Protein AF-A0A1S3S3P4-F1 (afdb_monomer_lite)

Structure (mmCIF, N/CA/C/O backbone):
data_AF-A0A1S3S3P4-F1
#
_entry.id   AF-A0A1S3S3P4-F1
#
loop_
_atom_site.group_PDB
_atom_site.id
_atom_site.type_symbol
_atom_site.label_atom_id
_atom_site.label_alt_id
_atom_site.label_comp_id
_atom_site.label_asym_id
_atom_site.label_entity_id
_atom_site.label_seq_id
_atom_site.pdbx_PDB_ins_code
_atom_site.Cartn_x
_atom_site.Cartn_y
_atom_site.Cartn_z
_atom_site.occupancy
_atom_site.B_iso_or_equiv
_atom_site.auth_seq_id
_atom_site.auth_comp_id
_atom_site.auth_asym_id
_atom_site.auth_atom_id
_atom_site.pdbx_PDB_model_num
ATOM 1 N N . MET A 1 1 ? -13.231 -76.966 -58.126 1.00 36.00 1 MET A N 1
ATOM 2 C CA . MET A 1 1 ? -12.227 -77.570 -57.220 1.00 36.00 1 MET A CA 1
ATOM 3 C C . MET A 1 1 ? -12.244 -76.699 -55.968 1.00 36.00 1 MET A C 1
ATOM 5 O O . MET A 1 1 ? -11.797 -75.571 -56.062 1.00 36.00 1 MET A O 1
ATOM 9 N N . ASN A 1 2 ? -13.231 -76.905 -55.094 1.00 35.88 2 ASN A N 1
ATOM 10 C CA . ASN A 1 2 ? -13.222 -77.707 -53.855 1.00 35.88 2 ASN A CA 1
ATOM 11 C C . ASN A 1 2 ? -12.315 -77.158 -52.735 1.00 35.88 2 ASN A C 1
ATOM 13 O O . ASN A 1 2 ? -11.136 -76.916 -52.954 1.00 35.88 2 ASN A O 1
ATOM 17 N N . LEU A 1 3 ? -12.985 -76.969 -51.589 1.00 49.81 3 LEU A N 1
ATOM 18 C CA . LEU A 1 3 ? -12.610 -76.538 -50.237 1.00 49.81 3 LEU A CA 1
ATOM 19 C C . LEU A 1 3 ? -11.233 -76.991 -49.726 1.00 49.81 3 LEU A C 1
ATOM 21 O O . LEU A 1 3 ? -10.838 -78.115 -50.000 1.00 49.81 3 LEU A O 1
ATOM 25 N N . ASP A 1 4 ? -10.644 -76.195 -48.821 1.00 56.50 4 ASP A N 1
ATOM 26 C CA . ASP A 1 4 ? -10.479 -76.667 -47.434 1.00 56.50 4 ASP A CA 1
ATOM 27 C C . ASP A 1 4 ? -10.381 -75.520 -46.395 1.00 56.50 4 ASP A C 1
ATOM 29 O O . ASP A 1 4 ? -9.553 -74.617 -46.541 1.00 56.50 4 ASP A O 1
ATOM 33 N N . PRO A 1 5 ? -11.226 -75.536 -45.344 1.00 59.94 5 PRO A N 1
ATOM 34 C CA . PRO A 1 5 ? -11.147 -74.684 -44.165 1.00 59.94 5 PRO A CA 1
ATOM 35 C C . PRO A 1 5 ? -10.555 -75.483 -42.992 1.00 59.94 5 PRO A C 1
ATOM 37 O O . PRO A 1 5 ? -11.135 -76.462 -42.530 1.00 59.94 5 PRO A O 1
ATOM 40 N N . GLY A 1 6 ? -9.405 -75.071 -42.467 1.00 48.66 6 GLY A N 1
ATOM 41 C CA . GLY A 1 6 ? -8.780 -75.824 -41.384 1.00 48.66 6 GLY A CA 1
ATOM 42 C C . GLY A 1 6 ? -7.640 -75.075 -40.730 1.00 48.66 6 GLY A C 1
ATOM 43 O O . GLY A 1 6 ? -6.518 -75.122 -41.209 1.00 48.66 6 GLY A O 1
ATOM 44 N N . TRP A 1 7 ? -7.939 -74.379 -39.639 1.00 53.66 7 TRP A N 1
ATOM 45 C CA . TRP A 1 7 ? -7.392 -74.694 -38.316 1.00 53.66 7 TRP A CA 1
ATOM 46 C C . TRP A 1 7 ? -7.743 -73.570 -37.341 1.00 53.66 7 TRP A C 1
ATOM 48 O O . TRP A 1 7 ? -7.446 -72.405 -37.558 1.00 53.66 7 TRP A O 1
ATOM 58 N N . LEU A 1 8 ? -8.620 -73.914 -36.400 1.00 51.84 8 LEU A N 1
ATOM 59 C CA . LEU A 1 8 ? -8.308 -74.073 -34.977 1.00 51.84 8 LEU A CA 1
ATOM 60 C C . LEU A 1 8 ? -8.264 -72.710 -34.273 1.00 51.84 8 LEU A C 1
ATOM 62 O O . LEU A 1 8 ? -7.336 -71.936 -34.434 1.00 51.84 8 LEU A O 1
ATOM 66 N N . LEU A 1 9 ? -9.382 -72.318 -33.667 1.00 44.81 9 LEU A N 1
ATOM 67 C CA . LEU A 1 9 ? -9.736 -72.615 -32.271 1.00 44.81 9 LEU A CA 1
ATOM 68 C C . LEU A 1 9 ? -8.961 -71.740 -31.280 1.00 44.81 9 LEU A C 1
ATOM 70 O O . LEU A 1 9 ? -7.738 -71.721 -31.282 1.00 44.81 9 LEU A O 1
ATOM 74 N N . LEU A 1 10 ? -9.754 -71.191 -30.356 1.00 48.19 10 LEU A N 1
ATOM 75 C CA . LEU A 1 10 ? -9.422 -70.668 -29.029 1.00 48.19 10 LEU A CA 1
ATOM 76 C C . LEU A 1 10 ? -9.201 -69.147 -28.972 1.00 48.19 10 LEU A C 1
ATOM 78 O O . LEU A 1 10 ? -8.319 -68.599 -29.614 1.00 48.19 10 LEU A O 1
ATOM 82 N N . LEU A 1 11 ? -10.165 -68.436 -28.364 1.00 43.53 11 LEU A N 1
ATOM 83 C CA . LEU A 1 11 ? -10.161 -68.052 -26.932 1.00 43.53 11 LEU A CA 1
ATOM 84 C C . LEU A 1 11 ? -9.144 -66.900 -26.762 1.00 43.53 11 LEU A C 1
ATOM 86 O O . LEU A 1 11 ? -7.969 -67.085 -27.019 1.00 43.53 11 LEU A O 1
ATOM 90 N N . SER A 1 12 ? -9.461 -65.670 -26.382 1.00 47.25 12 SER A N 1
ATOM 91 C CA . SER A 1 12 ? -10.453 -65.189 -25.435 1.00 47.25 12 SER A CA 1
ATOM 92 C C . SER A 1 12 ? -10.478 -63.661 -25.501 1.00 47.25 12 SER A C 1
ATOM 94 O O . SER A 1 12 ? -9.427 -63.037 -25.572 1.00 47.25 12 SER A O 1
ATOM 96 N N . ILE A 1 13 ? -11.682 -63.094 -25.428 1.00 55.81 13 ILE A N 1
ATOM 97 C CA . ILE A 1 13 ? -12.094 -61.982 -24.552 1.00 55.81 13 ILE A CA 1
ATOM 98 C C . ILE A 1 13 ? -11.022 -60.917 -24.244 1.00 55.81 13 ILE A C 1
ATOM 100 O O . ILE A 1 13 ? -10.122 -61.178 -23.446 1.00 55.81 13 ILE A O 1
ATOM 104 N N . SER A 1 14 ? -11.239 -59.672 -24.698 1.00 51.81 14 SER A N 1
ATOM 105 C CA . SER A 1 14 ? -11.440 -58.527 -23.782 1.00 51.81 14 SER A CA 1
ATOM 106 C C . SER A 1 14 ? -11.654 -57.172 -24.474 1.00 51.81 14 SER A C 1
ATOM 108 O O . SER A 1 14 ? -10.813 -56.707 -25.232 1.00 51.81 14 SER A O 1
ATOM 110 N N . LEU A 1 15 ? -12.755 -56.544 -24.045 1.00 57.06 15 LEU A N 1
ATOM 111 C CA . LEU A 1 15 ? -13.092 -55.118 -23.976 1.00 57.06 15 LEU A CA 1
ATOM 112 C C . LEU A 1 15 ? -13.378 -54.348 -25.276 1.00 57.06 15 LEU A C 1
ATOM 114 O O . LEU A 1 15 ? -12.497 -53.882 -25.991 1.00 57.06 15 LEU A O 1
ATOM 118 N N . GLU A 1 16 ? -14.673 -54.095 -25.464 1.00 45.38 16 GLU A N 1
ATOM 119 C CA . GLU A 1 16 ? -15.193 -52.968 -26.227 1.00 45.38 16 GLU A CA 1
ATOM 120 C C . GLU A 1 16 ? -14.757 -51.648 -25.568 1.00 45.38 16 GLU A C 1
ATOM 122 O O . GLU A 1 16 ? -15.126 -51.350 -24.432 1.00 45.38 16 GLU A O 1
ATOM 127 N N . VAL A 1 17 ? -14.009 -50.826 -26.304 1.00 57.06 17 VAL A N 1
ATOM 128 C CA . VAL A 1 17 ? -14.039 -49.371 -26.140 1.00 57.06 17 VAL A CA 1
ATOM 129 C C . VAL A 1 17 ? -14.435 -48.804 -27.494 1.00 57.06 17 VAL A C 1
ATOM 131 O O . VAL A 1 17 ? -13.669 -48.842 -28.454 1.00 57.06 17 VAL A O 1
ATOM 134 N N . TRP A 1 18 ? -15.675 -48.333 -27.571 1.00 44.09 18 TRP A N 1
ATOM 135 C CA . TRP A 1 18 ? -16.229 -47.645 -28.727 1.00 44.09 18 TRP A CA 1
ATOM 136 C C . TRP A 1 18 ? -15.521 -46.297 -28.897 1.00 44.09 18 TRP A C 1
ATOM 138 O O . TRP A 1 18 ? -15.799 -45.345 -28.167 1.00 44.09 18 TRP A O 1
ATOM 148 N N . SER A 1 19 ? -14.590 -46.204 -29.845 1.00 54.72 19 SER A N 1
ATOM 149 C CA . SER A 1 19 ? -14.070 -44.928 -30.332 1.00 54.72 19 SER A CA 1
ATOM 150 C C . SER A 1 19 ? -14.789 -44.556 -31.628 1.00 54.72 19 SER A C 1
ATOM 152 O O . SER A 1 19 ? -14.809 -45.308 -32.601 1.00 54.72 19 SER A O 1
ATOM 154 N N . VAL A 1 20 ? -15.429 -43.385 -31.623 1.00 56.62 20 VAL A N 1
ATOM 155 C CA . VAL A 1 20 ? -16.071 -42.807 -32.809 1.00 56.62 20 VAL A CA 1
ATOM 156 C C . VAL A 1 20 ? -14.984 -42.466 -33.840 1.00 56.62 20 VAL A C 1
ATOM 158 O O . VAL A 1 20 ? -14.005 -41.807 -33.477 1.00 56.62 20 VAL A O 1
ATOM 161 N N . PRO A 1 21 ? -15.122 -42.892 -35.109 1.00 50.66 21 PRO A N 1
ATOM 162 C CA . PRO A 1 21 ? -14.134 -42.614 -36.139 1.00 50.66 21 PRO A CA 1
ATOM 163 C C . PRO A 1 21 ? -14.260 -41.170 -36.637 1.00 50.66 21 PRO A C 1
ATOM 165 O O . PRO A 1 21 ? -15.341 -40.717 -37.011 1.00 50.66 21 PRO A O 1
ATOM 168 N N . LEU A 1 22 ? -13.130 -40.458 -36.660 1.00 45.41 22 LEU A N 1
ATOM 169 C CA . LEU A 1 22 ? -12.978 -39.224 -37.425 1.00 45.41 22 LEU A CA 1
ATOM 170 C C . LEU A 1 22 ? -13.056 -39.548 -38.921 1.00 45.41 22 LEU A C 1
ATOM 172 O O . LEU A 1 22 ? -12.232 -40.308 -39.436 1.00 45.41 22 LEU A O 1
ATOM 176 N N . ASP A 1 23 ? -14.018 -38.938 -39.607 1.00 37.66 23 ASP A N 1
ATOM 177 C CA . ASP A 1 23 ? -14.161 -39.024 -41.057 1.00 37.66 23 ASP A CA 1
ATOM 178 C C . ASP A 1 23 ? -13.224 -38.029 -41.771 1.00 37.66 23 ASP A C 1
ATOM 180 O O . ASP A 1 23 ? -13.012 -36.896 -41.328 1.00 37.66 23 ASP A O 1
ATOM 184 N N . ARG A 1 24 ? -12.633 -38.486 -42.879 1.00 41.97 24 ARG A N 1
ATOM 185 C CA . ARG A 1 24 ? -11.664 -37.785 -43.734 1.00 41.97 24 ARG A CA 1
ATOM 186 C C . ARG A 1 24 ? -12.349 -37.434 -45.056 1.00 41.97 24 ARG A C 1
ATOM 188 O O . ARG A 1 24 ? -12.598 -38.347 -45.832 1.00 41.97 24 ARG A O 1
ATOM 195 N N . ASN A 1 25 ? -12.513 -36.145 -45.368 1.00 35.91 25 ASN A N 1
ATOM 196 C CA . ASN A 1 25 ? -12.147 -35.512 -46.655 1.00 35.91 25 ASN A CA 1
ATOM 197 C C . ASN A 1 25 ? -12.933 -34.220 -46.911 1.00 35.91 25 ASN A C 1
ATOM 199 O O . ASN A 1 25 ? -14.137 -34.270 -47.133 1.00 35.91 25 ASN A O 1
ATOM 203 N N . ALA A 1 26 ? -12.215 -33.100 -47.016 1.00 35.78 26 ALA A N 1
ATOM 204 C CA . ALA A 1 26 ? -12.193 -32.215 -48.189 1.00 35.78 26 ALA A CA 1
ATOM 205 C C . ALA A 1 26 ? -11.361 -30.966 -47.845 1.00 35.78 26 ALA A C 1
ATOM 207 O O . ALA A 1 26 ? -11.687 -30.222 -46.926 1.00 35.78 26 ALA A O 1
ATOM 208 N N . THR A 1 27 ? -10.260 -30.756 -48.564 1.00 37.66 27 THR A N 1
ATOM 209 C CA . THR A 1 27 ? -9.477 -29.505 -48.579 1.00 37.66 27 THR A CA 1
ATOM 210 C C . THR A 1 27 ? -10.331 -28.382 -49.196 1.00 37.66 27 THR A C 1
ATOM 212 O O . THR A 1 27 ? -11.180 -28.696 -50.035 1.00 37.66 27 THR A O 1
ATOM 215 N N . PRO A 1 28 ? -10.140 -27.093 -48.846 1.00 36.59 28 PRO A N 1
ATOM 216 C CA . PRO A 1 28 ? -8.933 -26.348 -49.232 1.00 36.59 28 PRO A CA 1
ATOM 217 C C . PRO A 1 28 ? -8.240 -25.612 -48.076 1.00 36.59 28 PRO A C 1
ATOM 219 O O . PRO A 1 28 ? -8.842 -25.294 -47.059 1.00 36.59 28 PRO A O 1
ATOM 222 N N . GLN A 1 29 ? -6.950 -25.334 -48.285 1.00 45.50 29 GLN A N 1
ATOM 223 C CA . GLN A 1 29 ? -6.131 -24.431 -47.480 1.00 45.50 29 GLN A CA 1
ATOM 224 C C . GLN A 1 29 ? -6.889 -23.141 -47.154 1.00 45.50 29 GLN A C 1
ATOM 226 O O . GLN A 1 29 ? -7.135 -22.328 -48.042 1.00 45.50 29 GLN A O 1
ATOM 231 N N . GLU A 1 30 ? -7.148 -22.918 -45.874 1.00 34.34 30 GLU A N 1
ATOM 232 C CA . GLU A 1 30 ? -7.226 -21.571 -45.337 1.00 34.34 30 GLU A CA 1
ATOM 233 C C . GLU A 1 30 ? -5.947 -21.383 -44.535 1.00 34.34 30 GLU A C 1
ATOM 235 O O . GLU A 1 30 ? -5.673 -22.110 -43.577 1.00 34.34 30 GLU A O 1
ATOM 240 N N . ALA A 1 31 ? -5.087 -20.504 -45.047 1.00 37.06 31 ALA A N 1
ATOM 241 C CA . ALA A 1 31 ? -3.862 -20.107 -44.391 1.00 37.06 31 ALA A CA 1
ATOM 242 C C . ALA A 1 31 ? -4.209 -19.715 -42.955 1.00 37.06 31 ALA A C 1
ATOM 244 O O . ALA A 1 31 ? -4.913 -18.730 -42.739 1.00 37.06 31 ALA A O 1
ATOM 245 N N . GLN A 1 32 ? -3.723 -20.491 -41.983 1.00 36.78 32 GLN A N 1
ATOM 246 C CA . GLN A 1 32 ? -3.593 -19.985 -40.628 1.00 36.78 32 GLN A CA 1
ATOM 247 C C . GLN A 1 32 ? -2.816 -18.673 -40.764 1.00 36.78 32 GLN A C 1
ATOM 249 O O . GLN A 1 32 ? -1.693 -18.703 -41.287 1.00 36.78 32 GLN A O 1
ATOM 254 N N . PRO A 1 33 ? -3.385 -17.521 -40.367 1.00 37.78 33 PRO A N 1
ATOM 255 C CA . PRO A 1 33 ? -2.553 -16.360 -40.137 1.00 37.78 33 PRO A CA 1
ATOM 256 C C . PRO A 1 33 ? -1.466 -16.827 -39.166 1.00 37.78 33 PRO A C 1
ATOM 258 O O . PRO A 1 33 ? -1.788 -17.608 -38.256 1.00 37.78 33 PRO A O 1
ATOM 261 N N . PRO A 1 34 ? -0.198 -16.427 -39.360 1.00 38.31 34 PRO A N 1
ATOM 262 C CA . PRO A 1 34 ? 0.813 -16.615 -38.338 1.00 38.31 34 PRO A CA 1
ATOM 263 C C . PRO A 1 34 ? 0.179 -16.279 -36.994 1.00 38.31 34 PRO A C 1
ATOM 265 O O . PRO A 1 34 ? -0.553 -15.289 -36.894 1.00 38.31 34 PRO A O 1
ATOM 268 N N . GLN A 1 35 ? 0.396 -17.131 -35.991 1.00 44.03 35 GLN A N 1
ATOM 269 C CA . GLN A 1 35 ? 0.285 -16.671 -34.621 1.00 44.03 35 GLN A CA 1
ATOM 270 C C . GLN A 1 35 ? 1.263 -15.503 -34.534 1.00 44.03 35 GLN A C 1
ATOM 272 O O . GLN A 1 35 ? 2.456 -15.688 -34.323 1.00 44.03 35 GLN A O 1
ATOM 277 N N . GLU A 1 36 ? 0.762 -14.305 -34.828 1.00 40.19 36 GLU A N 1
ATOM 278 C CA . GLU A 1 36 ? 1.279 -13.088 -34.270 1.00 40.19 36 GLU A CA 1
ATOM 279 C C . GLU A 1 36 ? 1.226 -13.389 -32.785 1.00 40.19 36 GLU A C 1
ATOM 281 O O . GLU A 1 36 ? 0.152 -13.439 -32.174 1.00 40.19 36 GLU A O 1
ATOM 286 N N . ASP A 1 37 ? 2.400 -13.703 -32.239 1.00 44.03 37 ASP A N 1
ATOM 287 C CA . ASP A 1 37 ? 2.787 -13.198 -30.946 1.00 44.03 37 ASP A CA 1
ATOM 288 C C . ASP A 1 37 ? 2.189 -11.797 -30.886 1.00 44.03 37 ASP A C 1
ATOM 290 O O . ASP A 1 37 ? 2.738 -10.830 -31.417 1.00 44.03 37 ASP A O 1
ATOM 294 N N . LYS A 1 38 ? 0.993 -1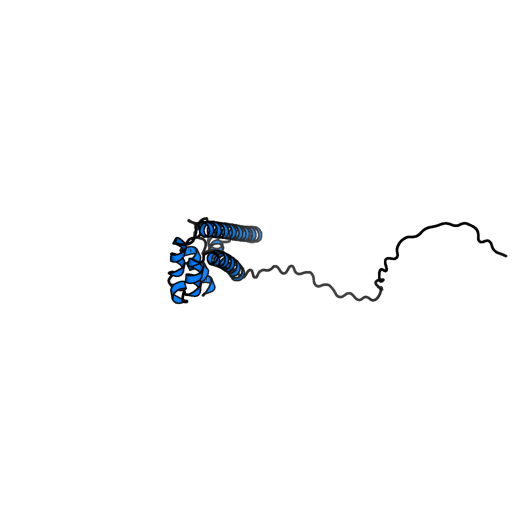1.694 -30.301 1.00 38.62 38 LYS A N 1
ATOM 295 C CA . LYS A 1 38 ? 0.530 -10.453 -29.722 1.00 38.62 38 LYS A CA 1
ATOM 296 C C . LYS A 1 38 ? 1.474 -10.267 -28.560 1.00 38.62 38 LYS A C 1
ATOM 298 O O . LYS A 1 38 ? 1.173 -10.608 -27.425 1.00 38.62 38 LYS A O 1
ATOM 303 N N . GLN A 1 39 ? 2.666 -9.809 -28.918 1.00 44.38 39 GLN A N 1
ATOM 304 C CA . GLN A 1 39 ? 3.470 -8.895 -28.170 1.00 44.38 39 GLN A CA 1
ATOM 305 C C . GLN A 1 39 ? 2.451 -7.968 -27.524 1.00 44.38 39 GLN A C 1
ATOM 307 O O . GLN A 1 39 ? 1.826 -7.136 -28.186 1.00 44.38 39 GLN A O 1
ATOM 312 N N . GLU A 1 40 ? 2.153 -8.250 -26.257 1.00 43.84 40 GLU A N 1
ATOM 313 C CA . GLU A 1 40 ? 1.343 -7.409 -25.394 1.00 43.84 40 GLU A CA 1
ATOM 314 C C . GLU A 1 40 ? 2.172 -6.145 -25.136 1.00 43.84 40 GLU A C 1
ATOM 316 O O . GLU A 1 40 ? 2.585 -5.842 -24.024 1.00 43.84 40 GLU A O 1
ATOM 321 N N . ASP A 1 41 ? 2.450 -5.397 -26.202 1.00 44.16 41 ASP A N 1
ATOM 322 C CA . ASP A 1 41 ? 3.138 -4.110 -26.214 1.00 44.16 41 ASP A CA 1
ATOM 323 C C . ASP A 1 41 ? 2.167 -2.979 -25.864 1.00 44.16 41 ASP A C 1
ATOM 325 O O . ASP A 1 41 ? 2.314 -1.826 -26.256 1.00 44.16 41 ASP A O 1
ATOM 329 N N . ASN A 1 42 ? 1.168 -3.317 -25.056 1.00 44.22 42 ASN A N 1
ATOM 330 C CA . ASN A 1 42 ? 0.370 -2.360 -24.330 1.00 44.22 42 ASN A CA 1
ATOM 331 C C . ASN A 1 42 ? 0.319 -2.797 -22.868 1.00 44.22 42 ASN A C 1
ATOM 333 O O . ASN A 1 42 ? -0.728 -3.154 -22.332 1.00 44.22 42 ASN A O 1
ATOM 337 N N . VAL A 1 43 ? 1.495 -2.825 -22.231 1.00 46.22 43 VAL A N 1
ATOM 338 C CA . VAL A 1 43 ? 1.600 -2.903 -20.771 1.00 46.22 43 VAL A CA 1
ATOM 339 C C . VAL A 1 43 ? 1.173 -1.546 -20.228 1.00 46.22 43 VAL A C 1
ATOM 341 O O . VAL A 1 43 ? 1.994 -0.709 -19.850 1.00 46.22 43 VAL A O 1
ATOM 344 N N . ASP A 1 44 ? -0.135 -1.328 -20.259 1.00 47.12 44 ASP A N 1
ATOM 345 C CA . ASP A 1 44 ? -0.815 -0.278 -19.533 1.00 47.12 44 ASP A CA 1
ATOM 346 C C . ASP A 1 44 ? -0.565 -0.547 -18.047 1.00 47.12 44 ASP A C 1
ATOM 348 O O . ASP A 1 44 ? -1.169 -1.419 -17.415 1.00 47.12 44 ASP A O 1
ATOM 352 N N . THR A 1 45 ? 0.469 0.109 -17.522 1.00 53.66 45 THR A N 1
ATOM 353 C CA . THR A 1 45 ? 1.019 -0.138 -16.184 1.00 53.66 45 THR A CA 1
ATOM 354 C C . THR A 1 45 ? -0.058 -0.020 -15.092 1.00 53.66 45 THR A C 1
ATOM 356 O O . THR A 1 45 ? 0.123 -0.599 -14.025 1.00 53.66 45 THR A O 1
ATOM 359 N N . GLY A 1 46 ? -1.195 0.636 -15.372 1.00 52.78 46 GLY A N 1
ATOM 360 C CA . GLY A 1 46 ? -2.348 0.777 -14.476 1.00 52.78 46 GLY A CA 1
ATOM 361 C C . GLY A 1 46 ? -2.973 -0.544 -14.012 1.00 52.78 46 GLY A C 1
ATOM 362 O O . GLY A 1 46 ? -3.205 -0.713 -12.818 1.00 52.78 46 GLY A O 1
ATOM 363 N N . LEU A 1 47 ? -3.137 -1.539 -14.897 1.00 48.81 47 LEU A N 1
ATOM 364 C CA . LEU A 1 47 ? -3.846 -2.787 -14.551 1.00 48.81 47 LEU A CA 1
ATOM 365 C C . LEU A 1 47 ? -3.107 -3.631 -13.490 1.00 48.81 47 LEU A C 1
ATOM 367 O O . LEU A 1 47 ? -3.709 -4.428 -12.767 1.00 48.81 47 LEU A O 1
ATOM 371 N N . TYR A 1 48 ? -1.785 -3.470 -13.385 1.00 65.75 48 TYR A N 1
ATOM 372 C CA . TYR A 1 48 ? -0.980 -4.161 -12.375 1.00 65.75 48 TYR A CA 1
ATOM 373 C C . TYR A 1 48 ? -0.968 -3.430 -11.027 1.00 65.75 48 TYR A C 1
ATOM 375 O O . TYR A 1 48 ? -0.903 -4.096 -9.993 1.00 65.75 48 TYR A O 1
ATOM 383 N N . TYR A 1 49 ? -1.096 -2.100 -11.025 1.00 75.38 49 TYR A N 1
ATOM 384 C CA . TYR A 1 49 ? -1.268 -1.327 -9.792 1.00 75.38 49 TYR A CA 1
ATOM 385 C C . TYR A 1 49 ? -2.611 -1.631 -9.126 1.00 75.38 49 TYR A C 1
ATOM 387 O O . TYR A 1 49 ? -2.660 -1.780 -7.907 1.00 75.38 49 TYR A O 1
ATOM 395 N N . ASP A 1 50 ? -3.665 -1.848 -9.915 1.00 81.75 50 ASP A N 1
ATOM 396 C CA . ASP A 1 50 ? -4.977 -2.254 -9.401 1.00 81.75 50 ASP A CA 1
ATOM 397 C C . ASP A 1 50 ? -4.919 -3.579 -8.633 1.00 81.75 50 ASP A C 1
ATOM 399 O O . ASP A 1 50 ? -5.576 -3.741 -7.601 1.00 81.75 50 ASP A O 1
ATOM 403 N N . ARG A 1 51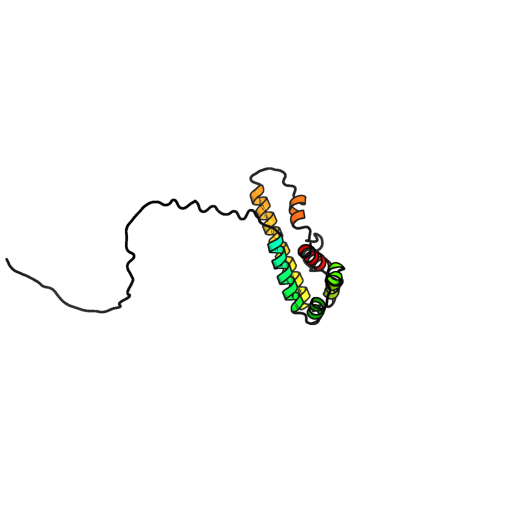 ? -4.116 -4.539 -9.118 1.00 88.19 51 ARG A N 1
ATOM 404 C CA . ARG A 1 51 ? -3.907 -5.816 -8.422 1.00 88.19 51 ARG A CA 1
ATOM 405 C C . ARG A 1 51 ? -3.218 -5.592 -7.081 1.00 88.19 51 ARG A C 1
ATOM 407 O O . ARG A 1 51 ? -3.725 -6.063 -6.067 1.00 88.19 51 ARG A O 1
ATOM 414 N N . TYR A 1 52 ? -2.092 -4.882 -7.085 1.00 89.62 52 TYR A N 1
ATOM 415 C CA . TYR A 1 52 ? -1.324 -4.638 -5.867 1.00 89.62 52 TYR A CA 1
ATOM 416 C C . TYR A 1 52 ? -2.146 -3.859 -4.831 1.00 89.62 52 TYR A C 1
ATOM 418 O O . TYR A 1 52 ? -2.174 -4.236 -3.661 1.00 89.62 52 TYR A O 1
ATOM 426 N N . LEU A 1 53 ? -2.904 -2.842 -5.260 1.00 89.75 53 LEU A N 1
ATOM 427 C CA . LEU A 1 53 ? -3.829 -2.132 -4.379 1.00 89.75 53 LEU A CA 1
ATOM 428 C C . LEU A 1 53 ? -4.888 -3.078 -3.800 1.00 89.75 53 LEU A C 1
ATOM 430 O O . LEU A 1 53 ? -5.148 -3.029 -2.601 1.00 89.75 53 LEU A O 1
ATOM 434 N N . ARG A 1 54 ? -5.488 -3.954 -4.616 1.00 91.81 54 ARG A N 1
ATOM 435 C CA . ARG A 1 54 ? -6.489 -4.917 -4.133 1.00 91.81 54 ARG A CA 1
ATOM 436 C C . ARG A 1 54 ? -5.918 -5.848 -3.065 1.00 91.81 54 ARG A C 1
ATOM 438 O O . ARG A 1 54 ? -6.570 -6.037 -2.046 1.00 91.81 54 ARG A O 1
ATOM 445 N N . GLU A 1 55 ? -4.720 -6.386 -3.275 1.00 94.75 55 GLU A N 1
ATOM 446 C CA . GLU A 1 55 ? -4.040 -7.261 -2.305 1.00 94.75 55 GLU A CA 1
ATOM 447 C C . GLU A 1 55 ? -3.725 -6.517 -0.996 1.00 94.75 55 GLU A C 1
ATOM 449 O O . GLU A 1 55 ? -3.944 -7.045 0.095 1.00 94.75 55 GLU A O 1
ATOM 454 N N . VAL A 1 56 ? -3.273 -5.261 -1.089 1.00 94.38 56 VAL A N 1
ATOM 455 C CA . VAL A 1 56 ? -3.053 -4.391 0.077 1.00 94.38 56 VAL A CA 1
ATOM 456 C C . VAL A 1 56 ? -4.356 -4.164 0.845 1.00 94.38 56 VAL A C 1
ATOM 458 O O . VAL A 1 56 ? -4.376 -4.319 2.066 1.00 94.38 56 VAL A O 1
ATOM 461 N N . ILE A 1 57 ? -5.447 -3.828 0.152 1.00 93.50 57 ILE A N 1
ATOM 462 C CA . ILE A 1 57 ? -6.759 -3.617 0.776 1.00 93.50 57 ILE A CA 1
ATOM 463 C C . ILE A 1 57 ? -7.273 -4.905 1.422 1.00 93.50 57 ILE A C 1
ATOM 465 O O . ILE A 1 57 ? -7.717 -4.857 2.564 1.00 93.50 57 ILE A O 1
ATOM 469 N N . GLU A 1 58 ? -7.146 -6.055 0.761 1.00 96.06 58 GLU A N 1
ATOM 470 C CA . GLU A 1 58 ? -7.553 -7.352 1.314 1.00 96.06 58 GLU A CA 1
ATOM 471 C C . GLU A 1 58 ? -6.830 -7.654 2.634 1.00 96.06 58 GLU A C 1
ATOM 473 O O . GLU A 1 58 ? -7.462 -8.034 3.620 1.00 96.06 58 GLU A O 1
ATOM 478 N N . VAL A 1 59 ? -5.514 -7.416 2.692 1.00 97.50 59 VAL A N 1
ATOM 479 C CA . VAL A 1 59 ? -4.732 -7.564 3.928 1.00 97.50 59 VAL A CA 1
ATOM 480 C C . VAL A 1 59 ? -5.190 -6.576 5.002 1.00 97.50 59 VAL A C 1
ATOM 482 O O . VAL A 1 59 ? -5.341 -6.964 6.162 1.00 97.50 59 VAL A O 1
ATOM 485 N N . LEU A 1 60 ? -5.451 -5.319 4.640 1.00 95.69 60 LEU A N 1
ATOM 486 C CA . LEU A 1 60 ? -5.933 -4.295 5.572 1.00 95.69 60 LEU A CA 1
ATOM 487 C C . LEU A 1 60 ? -7.328 -4.607 6.130 1.00 95.69 60 LEU A C 1
ATOM 489 O O . LEU A 1 60 ? -7.582 -4.366 7.308 1.00 95.69 60 LEU A O 1
ATOM 493 N N . GLU A 1 61 ? -8.217 -5.195 5.330 1.00 95.00 61 GLU A N 1
ATOM 494 C CA . GLU A 1 61 ? -9.563 -5.596 5.757 1.00 95.00 61 GLU A CA 1
ATOM 495 C C . GLU A 1 61 ? -9.567 -6.759 6.761 1.00 95.00 61 GLU A C 1
ATOM 497 O O . GLU A 1 61 ? -10.569 -6.970 7.456 1.00 95.00 61 GLU A O 1
ATOM 502 N N . THR A 1 62 ? -8.455 -7.496 6.881 1.00 96.88 62 THR A N 1
ATOM 503 C CA . THR A 1 62 ? -8.300 -8.512 7.935 1.00 96.88 62 THR A CA 1
ATOM 504 C C . THR A 1 62 ? -8.200 -7.902 9.335 1.00 96.88 62 THR A C 1
ATOM 506 O O . THR A 1 62 ? -8.519 -8.585 10.311 1.00 96.88 62 THR A O 1
ATOM 509 N N . ASP A 1 63 ? -7.814 -6.624 9.447 1.00 96.81 63 ASP A N 1
ATOM 510 C CA . ASP A 1 63 ? -7.804 -5.875 10.703 1.00 96.81 63 ASP A CA 1
ATOM 511 C C . ASP A 1 63 ? -9.185 -5.236 10.957 1.00 96.81 63 ASP A C 1
ATOM 513 O O . ASP A 1 63 ? -9.618 -4.369 10.192 1.00 96.81 63 ASP A O 1
ATOM 517 N N . PRO A 1 64 ? -9.911 -5.617 12.029 1.00 94.75 64 PRO A N 1
ATOM 518 C CA . PRO A 1 64 ? -11.253 -5.092 12.272 1.00 94.75 64 PRO A CA 1
ATOM 519 C C . PRO A 1 64 ? -11.293 -3.575 12.479 1.00 94.75 64 PRO A C 1
ATOM 521 O O . PRO A 1 64 ? -12.266 -2.943 12.068 1.00 94.75 64 PRO A O 1
ATOM 524 N N . HIS A 1 65 ? -10.259 -3.004 13.107 1.00 93.69 65 HIS A N 1
ATOM 525 C CA . HIS A 1 65 ? -10.190 -1.574 13.388 1.00 93.69 65 HIS A CA 1
ATOM 526 C C . HIS A 1 65 ? -9.966 -0.789 12.098 1.00 93.69 65 HIS A C 1
ATOM 528 O O . HIS A 1 65 ? -10.710 0.146 11.796 1.00 93.69 65 HIS A O 1
ATOM 534 N N . PHE A 1 66 ? -8.992 -1.214 11.295 1.00 94.56 66 PHE A N 1
ATOM 535 C CA . PHE A 1 66 ? -8.706 -0.572 10.021 1.00 94.56 66 PHE A CA 1
ATOM 536 C C . PHE A 1 66 ? -9.863 -0.722 9.031 1.00 94.56 66 PHE A C 1
ATOM 538 O O . PHE A 1 66 ? -10.209 0.233 8.340 1.00 94.56 66 PHE A O 1
ATOM 545 N N . ARG A 1 67 ? -10.527 -1.883 8.998 1.00 94.12 67 ARG A N 1
ATOM 546 C CA . ARG A 1 67 ? -11.704 -2.105 8.148 1.00 94.12 67 ARG A CA 1
ATOM 547 C C . ARG A 1 67 ? -12.835 -1.123 8.449 1.00 94.12 67 ARG A C 1
ATOM 549 O O . ARG A 1 67 ? -13.455 -0.608 7.524 1.00 94.12 67 ARG A O 1
ATOM 556 N N . GLU A 1 68 ? -13.104 -0.839 9.723 1.00 93.81 68 GLU A N 1
ATOM 557 C CA . GLU A 1 68 ? -14.107 0.163 10.107 1.00 93.81 68 GLU A CA 1
ATOM 558 C C . GLU A 1 68 ? -13.722 1.558 9.595 1.00 93.81 68 GLU A C 1
ATOM 560 O O . GLU A 1 68 ? -14.558 2.276 9.037 1.00 93.81 68 GLU A O 1
ATOM 565 N N . LYS A 1 69 ? -12.439 1.926 9.710 1.00 92.56 69 LYS A N 1
ATOM 566 C CA . LYS A 1 69 ? -11.914 3.183 9.157 1.00 92.56 69 LYS A CA 1
ATOM 567 C C . LYS A 1 69 ? -12.057 3.236 7.643 1.00 92.56 69 LYS A C 1
ATOM 569 O O . LYS A 1 69 ? -12.494 4.255 7.125 1.00 92.56 69 LYS A O 1
ATOM 574 N N . LEU A 1 70 ? -11.757 2.143 6.945 1.00 90.94 70 LEU A N 1
ATOM 575 C CA . LEU A 1 70 ? -11.877 2.050 5.493 1.00 90.94 70 LEU A CA 1
ATOM 576 C C . LEU A 1 70 ? -13.331 2.235 5.023 1.00 90.94 70 LEU A C 1
ATOM 578 O O . LEU A 1 70 ? -13.570 2.936 4.046 1.00 90.94 70 LEU A O 1
ATOM 582 N N . GLN A 1 71 ? -14.303 1.660 5.738 1.00 89.31 71 GLN A N 1
ATOM 583 C CA . GLN A 1 71 ? -15.732 1.750 5.398 1.00 89.31 71 GLN A CA 1
ATOM 584 C C . GLN A 1 71 ? -16.361 3.113 5.718 1.00 89.31 71 GLN A C 1
ATOM 586 O O . GLN A 1 71 ? -17.342 3.505 5.088 1.00 89.31 71 GLN A O 1
ATOM 591 N N . THR A 1 72 ? -15.836 3.813 6.725 1.00 89.88 72 THR A N 1
ATOM 592 C CA . THR A 1 72 ? -16.376 5.100 7.196 1.00 89.88 72 THR A CA 1
ATOM 593 C C . THR A 1 72 ? -15.632 6.307 6.635 1.00 89.88 72 THR A C 1
ATOM 595 O O . THR A 1 72 ? -16.149 7.425 6.704 1.00 89.88 72 THR A O 1
ATOM 598 N N . ALA A 1 73 ? -14.438 6.105 6.073 1.00 86.50 73 ALA A N 1
ATOM 599 C CA . ALA A 1 73 ? -13.659 7.162 5.451 1.00 86.50 73 ALA A CA 1
ATOM 600 C C . ALA A 1 73 ? -14.396 7.733 4.235 1.00 86.50 73 ALA A C 1
ATOM 602 O O . ALA A 1 73 ? -14.837 7.013 3.339 1.00 86.50 73 ALA A O 1
ATOM 603 N N . ASN A 1 74 ? -14.502 9.059 4.191 1.00 83.19 74 ASN A N 1
ATOM 604 C CA . ASN A 1 74 ? -14.956 9.750 2.993 1.00 83.19 74 ASN A CA 1
ATOM 605 C C . ASN A 1 74 ? -13.794 9.887 1.986 1.00 83.19 74 ASN A C 1
ATOM 607 O O . ASN A 1 74 ? -12.621 9.706 2.320 1.00 83.19 74 ASN A O 1
ATOM 611 N N . THR A 1 75 ? -14.110 10.255 0.744 1.00 79.69 75 THR A N 1
ATOM 612 C CA . THR A 1 75 ? -13.100 10.464 -0.307 1.00 79.69 75 THR A CA 1
ATOM 613 C C . THR A 1 75 ? -12.061 11.528 0.059 1.00 79.69 75 THR A C 1
ATOM 615 O O . THR A 1 75 ? -10.908 11.420 -0.349 1.00 79.69 75 THR A O 1
ATOM 618 N N . GLU A 1 76 ? -12.435 12.535 0.848 1.00 82.00 76 GLU A N 1
ATOM 619 C CA . GLU A 1 76 ? -11.532 13.604 1.292 1.00 82.00 76 GLU A CA 1
ATOM 620 C C . GLU A 1 76 ? -10.533 13.116 2.353 1.00 82.00 76 GLU A C 1
ATOM 622 O O . GLU A 1 76 ? -9.372 13.504 2.321 1.00 82.00 76 GLU A O 1
ATOM 627 N N . ASP A 1 77 ? -10.952 12.226 3.252 1.00 81.38 77 ASP A N 1
ATOM 628 C CA . ASP A 1 77 ? -10.167 11.616 4.332 1.00 81.38 77 ASP A CA 1
ATOM 629 C C . ASP A 1 77 ? -9.143 10.612 3.808 1.00 81.38 77 ASP A C 1
ATOM 631 O O . ASP A 1 77 ? -8.076 10.393 4.389 1.00 81.38 77 ASP A O 1
ATOM 635 N N . ILE A 1 78 ? -9.469 10.012 2.672 1.00 79.81 78 ILE A N 1
ATOM 636 C CA . ILE A 1 78 ? -8.548 9.189 1.909 1.00 79.81 78 ILE A CA 1
ATOM 637 C C . ILE A 1 78 ? -7.501 10.086 1.233 1.00 79.81 78 ILE A C 1
ATOM 639 O O . ILE A 1 78 ? -6.302 9.871 1.404 1.00 79.81 78 ILE A O 1
ATOM 643 N N . LYS A 1 79 ? -7.939 11.142 0.533 1.00 78.00 79 LYS A N 1
ATOM 644 C CA . LYS A 1 79 ? -7.051 12.074 -0.187 1.00 78.00 79 LYS A CA 1
ATOM 645 C C . LYS A 1 79 ? -6.140 12.893 0.726 1.00 78.00 79 LYS A C 1
ATOM 647 O O . LYS A 1 79 ? -5.011 13.190 0.353 1.00 78.00 79 LYS A O 1
ATOM 652 N N . ASN A 1 80 ? -6.607 13.269 1.914 1.00 84.38 80 ASN A N 1
ATOM 653 C CA . ASN A 1 80 ? -5.833 14.058 2.876 1.00 84.38 80 ASN A CA 1
ATOM 654 C C . ASN A 1 80 ? -4.882 13.203 3.745 1.00 84.38 80 ASN A C 1
ATOM 656 O O . ASN A 1 80 ? -4.254 13.729 4.669 1.00 84.38 80 ASN A O 1
ATOM 660 N N . GLY A 1 81 ? -4.786 11.895 3.471 1.00 84.06 81 GLY A N 1
ATOM 661 C CA . GLY A 1 81 ? -3.874 10.973 4.148 1.00 84.06 81 GLY A CA 1
ATOM 662 C C . GLY A 1 81 ? -4.272 10.631 5.586 1.00 84.06 81 GLY A C 1
ATOM 663 O O . GLY A 1 81 ? -3.448 10.099 6.333 1.00 84.06 81 GLY A O 1
ATOM 664 N N . ARG A 1 82 ? -5.510 10.923 6.022 1.00 87.38 82 ARG A N 1
ATOM 665 C CA . ARG A 1 82 ? -5.990 10.513 7.355 1.00 87.38 82 ARG A CA 1
ATOM 666 C C . ARG A 1 82 ? -6.071 8.998 7.475 1.00 87.38 82 ARG A C 1
ATOM 668 O O . ARG A 1 82 ? -5.612 8.472 8.483 1.00 87.38 82 ARG A O 1
ATOM 675 N N . LEU A 1 83 ? -6.587 8.313 6.453 1.00 88.50 83 LEU A N 1
ATOM 676 C CA . LEU A 1 83 ? -6.660 6.847 6.445 1.00 88.50 83 LEU A CA 1
ATOM 677 C C . LEU A 1 83 ? -5.265 6.211 6.550 1.00 88.50 83 LEU A C 1
ATOM 679 O O . LEU A 1 83 ? -5.063 5.270 7.311 1.00 88.50 83 LEU A O 1
ATOM 683 N N . SER A 1 84 ? -4.275 6.780 5.863 1.00 89.81 84 SER A N 1
ATOM 684 C CA . SER A 1 84 ? -2.895 6.293 5.898 1.00 89.81 84 SER A CA 1
ATOM 685 C C . SER A 1 84 ? -2.245 6.365 7.281 1.00 89.81 84 SER A C 1
ATOM 687 O O . SER A 1 84 ? -1.386 5.546 7.588 1.00 89.81 84 SER A O 1
ATOM 689 N N . LYS A 1 85 ? -2.660 7.299 8.146 1.00 91.06 85 LYS A N 1
ATOM 690 C CA . LYS A 1 85 ? -2.142 7.405 9.525 1.00 91.06 85 LYS A CA 1
ATOM 691 C C . LYS A 1 85 ? -2.668 6.308 10.448 1.00 91.06 85 LYS A C 1
ATOM 693 O O . LYS A 1 85 ? -1.994 5.944 11.404 1.00 91.06 85 LYS A O 1
ATOM 698 N N . GLU A 1 86 ? -3.840 5.752 10.151 1.00 92.12 86 GLU A N 1
ATOM 699 C CA . GLU A 1 86 ? -4.413 4.632 10.914 1.00 92.12 86 GLU A CA 1
ATOM 700 C C . GLU A 1 86 ? -3.586 3.345 10.728 1.00 92.12 86 GLU A C 1
ATOM 702 O O . GLU A 1 86 ? -3.702 2.406 11.513 1.00 92.12 86 GLU A O 1
ATOM 707 N N . LEU A 1 87 ? -2.685 3.316 9.736 1.00 92.75 87 LEU A N 1
ATOM 708 C CA . LEU A 1 87 ? -1.770 2.205 9.506 1.00 92.75 87 LEU A CA 1
ATOM 709 C C . LEU A 1 87 ? -0.883 1.928 10.732 1.00 92.75 87 LEU A C 1
ATOM 711 O O . LEU A 1 87 ? -0.488 0.789 10.961 1.00 92.75 87 LEU A O 1
ATOM 715 N N . ASP A 1 88 ? -0.538 2.935 11.541 1.00 89.88 88 ASP A N 1
ATOM 716 C CA . ASP A 1 88 ? 0.260 2.793 12.780 1.00 89.88 88 ASP A CA 1
ATOM 717 C C . ASP A 1 88 ? -0.446 2.003 13.881 1.00 89.88 88 ASP A C 1
ATOM 719 O O . ASP A 1 88 ? 0.211 1.494 14.789 1.00 89.88 88 ASP A O 1
ATOM 723 N N . LEU A 1 89 ? -1.764 1.851 13.774 1.00 93.88 89 LEU A N 1
ATOM 724 C CA . LEU A 1 89 ? -2.588 1.174 14.767 1.00 93.88 89 LEU A CA 1
ATOM 725 C C . LEU A 1 89 ? -2.931 -0.270 14.382 1.00 93.88 89 LEU A C 1
ATOM 727 O O . LEU A 1 89 ? -3.484 -0.996 15.208 1.00 93.88 89 LEU A O 1
ATOM 731 N N . VAL A 1 90 ? -2.605 -0.701 13.158 1.00 95.19 90 VAL A N 1
ATOM 732 C CA . VAL A 1 90 ? -2.910 -2.064 12.697 1.00 95.19 90 VAL A CA 1
ATOM 733 C C . VAL A 1 90 ? -2.046 -3.101 13.406 1.00 95.19 90 VAL A C 1
ATOM 735 O O . VAL A 1 90 ? -0.900 -2.843 13.791 1.00 95.19 90 VAL A O 1
ATOM 738 N N . GLY A 1 91 ? -2.582 -4.313 13.546 1.00 95.31 91 GLY A N 1
ATOM 739 C CA . GLY A 1 91 ? -1.856 -5.414 14.173 1.00 95.31 91 GLY A CA 1
ATOM 740 C C . GLY A 1 91 ? -0.513 -5.726 13.495 1.00 95.31 91 GLY A C 1
ATOM 741 O O . GLY A 1 91 ? -0.359 -5.629 12.276 1.00 95.31 91 GLY A O 1
ATOM 742 N N . HIS A 1 92 ? 0.464 -6.190 14.281 1.00 96.19 92 HIS A N 1
ATOM 743 C CA . HIS A 1 92 ? 1.806 -6.516 13.777 1.00 96.19 92 HIS A CA 1
ATOM 744 C C . HIS A 1 92 ? 1.785 -7.525 12.618 1.00 96.19 92 HIS A C 1
ATOM 746 O O . HIS A 1 92 ? 2.531 -7.370 11.658 1.00 96.19 92 HIS A O 1
ATOM 752 N N . HIS A 1 93 ? 0.895 -8.523 12.667 1.00 96.19 93 HIS A N 1
ATOM 753 C CA . HIS A 1 93 ? 0.741 -9.494 11.583 1.00 96.19 93 HIS A CA 1
ATOM 754 C C . HIS A 1 93 ? 0.388 -8.828 10.245 1.00 96.19 93 HIS A C 1
ATOM 756 O O . HIS A 1 93 ? 0.956 -9.181 9.214 1.00 96.19 93 HIS A O 1
ATOM 762 N N . VAL A 1 94 ? -0.509 -7.841 10.275 1.00 97.25 94 VAL A N 1
ATOM 763 C CA . VAL A 1 94 ? -0.928 -7.080 9.095 1.00 97.25 94 VAL A CA 1
ATOM 764 C C . VAL A 1 94 ? 0.242 -6.257 8.572 1.00 97.25 94 VAL A C 1
ATOM 766 O O . VAL A 1 94 ? 0.543 -6.333 7.387 1.00 97.25 94 VAL A O 1
ATOM 769 N N . ARG A 1 95 ? 0.994 -5.582 9.452 1.00 96.31 95 ARG A N 1
ATOM 770 C CA . ARG A 1 95 ? 2.237 -4.888 9.065 1.00 96.31 95 ARG A CA 1
ATOM 771 C C . ARG A 1 95 ? 3.235 -5.809 8.371 1.00 96.31 95 ARG A C 1
ATOM 773 O O . ARG A 1 95 ? 3.698 -5.484 7.286 1.00 96.31 95 ARG A O 1
ATOM 780 N N . THR A 1 96 ? 3.520 -6.976 8.947 1.00 96.50 96 THR A N 1
ATOM 781 C CA . THR A 1 96 ? 4.436 -7.948 8.332 1.00 96.50 96 THR A CA 1
ATOM 782 C C . THR A 1 96 ? 3.951 -8.392 6.951 1.00 96.50 96 THR A C 1
ATOM 784 O O . THR A 1 96 ? 4.756 -8.503 6.029 1.00 96.50 96 THR A O 1
ATOM 787 N N . ARG A 1 97 ? 2.642 -8.622 6.783 1.00 97.56 97 ARG A N 1
ATOM 788 C CA . ARG A 1 97 ? 2.057 -8.985 5.485 1.00 97.56 97 ARG A CA 1
ATOM 789 C C . ARG A 1 97 ? 2.166 -7.861 4.458 1.00 97.56 97 ARG A C 1
ATOM 791 O O . ARG A 1 97 ? 2.517 -8.137 3.317 1.00 97.56 97 ARG A O 1
ATOM 798 N N . LEU A 1 98 ? 1.919 -6.616 4.857 1.00 96.00 98 LEU A N 1
ATOM 799 C CA . LEU A 1 98 ? 2.064 -5.452 3.980 1.00 96.00 98 LEU A CA 1
ATOM 800 C C . LEU A 1 98 ? 3.518 -5.247 3.536 1.00 96.00 98 LEU A C 1
ATOM 802 O O . LEU A 1 98 ? 3.774 -5.009 2.357 1.00 96.00 98 LEU A O 1
ATOM 806 N N . ASP A 1 99 ? 4.477 -5.412 4.449 1.00 94.81 99 ASP A N 1
ATOM 807 C CA . ASP A 1 99 ? 5.907 -5.371 4.125 1.00 94.81 99 ASP A CA 1
ATOM 808 C C . ASP A 1 99 ? 6.291 -6.460 3.113 1.00 94.81 99 ASP A C 1
ATOM 810 O O . ASP A 1 99 ? 7.117 -6.240 2.225 1.00 94.81 99 ASP A O 1
ATOM 814 N N . GLU A 1 100 ? 5.712 -7.655 3.244 1.00 95.81 100 GLU A N 1
ATOM 815 C CA . GLU A 1 100 ? 5.945 -8.757 2.314 1.00 95.81 100 GLU A CA 1
ATOM 816 C C . GLU A 1 100 ? 5.347 -8.467 0.930 1.00 95.81 100 GLU A C 1
ATOM 818 O O . GLU A 1 100 ? 6.052 -8.626 -0.070 1.00 95.81 100 GLU A O 1
ATOM 823 N N . LEU A 1 101 ? 4.114 -7.950 0.867 1.00 94.31 101 LEU A N 1
ATOM 824 C CA . LEU A 1 101 ? 3.490 -7.507 -0.385 1.00 94.31 101 LEU A CA 1
ATOM 825 C C . LEU A 1 101 ? 4.330 -6.429 -1.083 1.00 94.31 101 LEU A C 1
ATOM 827 O O . LEU A 1 101 ? 4.607 -6.544 -2.277 1.00 94.31 101 LEU A O 1
ATOM 831 N N . LYS A 1 102 ? 4.825 -5.425 -0.344 1.00 91.19 102 LYS A N 1
ATOM 832 C CA . LYS A 1 102 ? 5.698 -4.384 -0.912 1.00 91.19 102 LYS A CA 1
ATOM 833 C C . LYS A 1 102 ? 6.958 -4.970 -1.533 1.00 91.19 102 LYS A C 1
ATOM 835 O O . LYS A 1 102 ? 7.328 -4.604 -2.647 1.00 91.19 102 LYS A O 1
ATOM 840 N N . ARG A 1 103 ? 7.622 -5.905 -0.848 1.00 91.06 103 ARG A N 1
ATOM 841 C CA . ARG A 1 103 ? 8.833 -6.560 -1.377 1.00 91.06 103 ARG A CA 1
ATOM 842 C C . ARG A 1 103 ? 8.544 -7.367 -2.635 1.00 91.06 103 ARG A C 1
ATOM 844 O O . ARG A 1 103 ? 9.364 -7.358 -3.555 1.00 91.06 103 ARG A O 1
ATOM 851 N N . GLN A 1 104 ? 7.411 -8.064 -2.672 1.00 91.12 104 GLN A N 1
ATOM 852 C CA . GLN A 1 104 ? 6.981 -8.818 -3.847 1.00 91.12 104 GLN A CA 1
ATOM 853 C C . GLN A 1 104 ? 6.748 -7.884 -5.034 1.00 91.12 104 GLN A C 1
ATOM 855 O O . GLN A 1 104 ? 7.294 -8.133 -6.113 1.00 91.12 104 GLN A O 1
ATOM 860 N N . GLU A 1 105 ? 6.047 -6.771 -4.817 1.00 88.06 105 GLU A N 1
ATOM 861 C CA . GLU A 1 105 ? 5.792 -5.795 -5.872 1.00 88.06 105 GLU A CA 1
ATOM 862 C C . GLU A 1 105 ? 7.089 -5.141 -6.359 1.00 88.06 105 GLU A C 1
ATOM 864 O O . GLU A 1 105 ? 7.378 -5.143 -7.554 1.00 88.06 105 GLU A O 1
ATOM 869 N N . VAL A 1 106 ? 7.967 -4.706 -5.451 1.00 84.56 106 VAL A N 1
ATOM 870 C CA . VAL A 1 106 ? 9.294 -4.179 -5.813 1.00 84.56 106 VAL A CA 1
ATOM 871 C C . VAL A 1 106 ? 10.101 -5.189 -6.638 1.00 84.56 106 VAL A C 1
ATOM 873 O O . VAL A 1 106 ? 10.744 -4.819 -7.624 1.00 84.56 106 VAL A O 1
ATOM 876 N N . SER A 1 107 ? 10.089 -6.469 -6.256 1.00 86.06 107 SER A N 1
ATOM 877 C CA . SER A 1 107 ? 10.781 -7.535 -6.991 1.00 86.06 107 SER A CA 1
ATOM 878 C C . SER A 1 107 ? 10.219 -7.707 -8.406 1.00 86.06 107 SER A C 1
ATOM 880 O O . SER A 1 107 ? 10.980 -7.770 -9.378 1.00 86.06 107 SER A O 1
ATOM 882 N N . ARG A 1 108 ? 8.888 -7.703 -8.540 1.00 87.25 108 ARG A N 1
ATOM 883 C CA . ARG A 1 108 ? 8.191 -7.770 -9.830 1.00 87.25 108 ARG A CA 1
ATOM 884 C C . ARG A 1 108 ? 8.563 -6.590 -10.725 1.00 87.25 108 ARG A C 1
ATOM 886 O O . ARG A 1 108 ? 8.943 -6.794 -11.878 1.00 87.25 108 ARG A O 1
ATOM 893 N N . LEU A 1 109 ? 8.522 -5.369 -10.191 1.00 81.81 109 LEU A N 1
ATOM 894 C CA . LEU A 1 109 ? 8.848 -4.145 -10.928 1.00 81.81 109 LEU A CA 1
ATOM 895 C C . LEU A 1 109 ? 10.304 -4.144 -11.415 1.00 81.81 109 LEU A C 1
ATOM 897 O O . LEU A 1 109 ? 10.576 -3.818 -12.571 1.00 81.81 109 LEU A O 1
ATOM 901 N N . ARG A 1 110 ? 11.244 -4.618 -10.590 1.00 81.88 110 ARG A N 1
ATOM 902 C CA . ARG A 1 110 ? 12.646 -4.811 -11.004 1.00 81.88 110 ARG A CA 1
ATOM 903 C C . ARG A 1 110 ? 12.802 -5.819 -12.131 1.00 81.88 110 ARG A C 1
ATOM 905 O O . ARG A 1 110 ? 13.600 -5.589 -13.037 1.00 81.88 110 ARG A O 1
ATOM 912 N N . MET A 1 111 ? 12.075 -6.932 -12.068 1.00 83.06 111 MET A N 1
ATOM 913 C CA . MET A 1 111 ? 12.111 -7.953 -13.113 1.00 83.06 111 MET A CA 1
ATOM 914 C C . MET A 1 111 ? 11.599 -7.393 -14.441 1.00 83.06 111 MET A C 1
ATOM 916 O O . MET A 1 111 ? 12.251 -7.581 -15.465 1.00 83.06 111 MET A O 1
ATOM 920 N N . LEU A 1 112 ? 10.489 -6.651 -14.414 1.00 81.19 112 LEU A N 1
ATOM 921 C CA . LEU A 1 112 ? 9.941 -5.990 -15.599 1.00 81.19 112 LEU A CA 1
ATOM 922 C C . LEU A 1 112 ? 10.906 -4.957 -16.180 1.00 81.19 112 LEU A C 1
ATOM 924 O O . LEU A 1 112 ? 11.116 -4.930 -17.392 1.00 81.19 112 LEU A O 1
ATOM 928 N N . LEU A 1 113 ? 11.528 -4.142 -15.325 1.00 76.75 113 LEU A N 1
ATOM 929 C CA . LEU A 1 113 ? 12.536 -3.177 -15.756 1.00 76.75 113 LEU A CA 1
ATOM 930 C C . LEU A 1 113 ? 13.721 -3.878 -16.427 1.00 76.75 113 LEU A C 1
ATOM 932 O O . LEU A 1 113 ? 14.152 -3.466 -17.502 1.00 76.75 113 LEU A O 1
ATOM 936 N N . LYS A 1 114 ? 14.225 -4.955 -15.816 1.00 79.88 114 LYS A N 1
ATOM 937 C CA . LYS A 1 114 ? 15.324 -5.744 -16.375 1.00 79.88 114 LYS A CA 1
ATOM 938 C C . LYS A 1 114 ? 14.951 -6.354 -17.726 1.00 79.88 114 LYS A C 1
ATOM 940 O O . LYS A 1 114 ? 15.704 -6.190 -18.675 1.00 79.88 114 LYS A O 1
ATOM 945 N N . ALA A 1 115 ? 13.782 -6.982 -17.836 1.00 81.44 115 ALA A N 1
ATOM 946 C CA . ALA A 1 115 ? 13.314 -7.570 -19.090 1.00 81.44 115 ALA A CA 1
ATOM 947 C C . ALA A 1 115 ? 13.170 -6.519 -20.205 1.00 81.44 115 ALA A C 1
ATOM 949 O O . ALA A 1 115 ? 13.586 -6.760 -21.339 1.00 81.44 115 ALA A O 1
ATOM 950 N N . LYS A 1 116 ? 12.643 -5.326 -19.884 1.00 76.94 116 LYS A N 1
ATOM 951 C CA . LYS A 1 116 ? 12.567 -4.200 -20.831 1.00 76.94 116 LYS A CA 1
ATOM 952 C C . LYS A 1 116 ? 13.954 -3.729 -21.270 1.00 76.94 116 LYS A C 1
ATOM 954 O O . LYS A 1 116 ? 14.165 -3.512 -22.460 1.00 76.94 116 LYS A O 1
ATOM 959 N N . LEU A 1 117 ? 14.903 -3.602 -20.341 1.00 74.62 117 LEU A N 1
ATOM 960 C CA . LEU A 1 117 ? 16.288 -3.235 -20.656 1.00 74.62 117 LEU A CA 1
ATOM 961 C C . LEU A 1 117 ? 16.961 -4.281 -21.550 1.00 74.62 117 LEU A C 1
ATOM 963 O O . LEU A 1 117 ? 17.529 -3.912 -22.573 1.00 74.62 117 LEU A O 1
ATOM 967 N N . ASP A 1 118 ? 16.847 -5.565 -21.209 1.00 76.88 118 ASP A N 1
ATOM 968 C CA . ASP A 1 118 ? 17.425 -6.670 -21.983 1.00 76.88 118 ASP A CA 1
ATOM 969 C C . ASP A 1 118 ? 16.840 -6.719 -23.408 1.00 76.88 118 ASP A C 1
ATOM 971 O O . ASP A 1 118 ? 17.574 -6.954 -24.366 1.00 76.88 118 ASP A O 1
ATOM 975 N N . SER A 1 119 ? 15.548 -6.402 -23.560 1.00 73.25 119 SER A N 1
ATOM 976 C CA . SER A 1 119 ? 14.865 -6.313 -24.863 1.00 73.25 119 SER A CA 1
ATOM 977 C C . SER A 1 119 ? 15.259 -5.068 -25.673 1.00 73.25 119 SER A C 1
ATOM 979 O O . SER A 1 119 ? 15.238 -5.093 -26.901 1.00 73.25 119 SER A O 1
ATOM 981 N N . THR A 1 120 ? 15.624 -3.969 -25.003 1.00 65.31 120 THR A N 1
ATOM 982 C CA . THR A 1 120 ? 15.992 -2.694 -25.652 1.00 65.31 120 THR A CA 1
ATOM 983 C C . THR A 1 120 ? 17.486 -2.632 -25.991 1.00 65.31 120 THR A C 1
ATOM 985 O O . THR A 1 120 ? 17.874 -1.985 -26.958 1.00 65.31 120 THR A O 1
ATOM 988 N N . ASN A 1 121 ? 18.346 -3.347 -25.256 1.00 56.38 121 ASN A N 1
ATOM 989 C CA . ASN A 1 121 ? 19.803 -3.348 -25.452 1.00 56.38 121 ASN A CA 1
ATOM 990 C C . ASN A 1 121 ? 20.251 -3.894 -26.830 1.00 56.38 121 ASN A C 1
ATOM 992 O O . ASN A 1 121 ? 21.396 -3.695 -27.231 1.00 56.38 121 ASN A O 1
ATOM 996 N N . THR A 1 122 ? 19.362 -4.534 -27.596 1.00 54.00 122 THR A N 1
ATOM 997 C CA . THR A 1 122 ? 19.589 -4.897 -29.008 1.00 54.00 122 THR A CA 1
ATOM 998 C C . THR A 1 122 ? 19.395 -3.740 -29.995 1.00 54.00 122 THR A C 1
ATOM 1000 O O . THR A 1 122 ? 19.845 -3.847 -31.135 1.00 54.00 122 THR A O 1
ATOM 1003 N N . GLN A 1 123 ? 18.776 -2.622 -29.597 1.00 53.03 123 GLN A N 1
ATOM 1004 C CA . GLN A 1 123 ? 18.441 -1.523 -30.503 1.00 53.03 123 GLN A CA 1
ATOM 1005 C C . GLN A 1 123 ? 18.540 -0.164 -29.785 1.00 53.03 123 GLN A C 1
ATOM 1007 O O . GLN A 1 123 ? 17.607 0.300 -29.144 1.00 53.03 123 GLN A O 1
ATOM 1012 N N . SER A 1 124 ? 19.682 0.504 -29.968 1.00 47.62 124 SER A N 1
ATOM 1013 C CA . SER A 1 124 ? 20.033 1.868 -29.527 1.00 47.62 124 SER A CA 1
ATOM 1014 C C . SER A 1 124 ? 20.571 2.040 -28.094 1.00 47.62 124 SER A C 1
ATOM 1016 O O . SER A 1 124 ? 19.920 1.819 -27.079 1.00 47.62 124 SER A O 1
ATOM 1018 N N . LEU A 1 125 ? 21.827 2.486 -28.055 1.00 52.94 125 LEU A N 1
ATOM 1019 C CA . LEU A 1 125 ? 22.530 3.004 -26.890 1.00 52.94 125 LEU A CA 1
ATOM 1020 C C . LEU A 1 125 ? 21.881 4.333 -26.463 1.00 52.94 125 LEU A C 1
ATOM 1022 O O . LEU A 1 125 ? 21.675 5.193 -27.314 1.00 52.94 125 LEU A O 1
ATOM 1026 N N . GLN A 1 126 ? 21.671 4.507 -25.154 1.00 55.03 126 GLN A N 1
ATOM 1027 C CA . GLN A 1 126 ? 21.030 5.648 -24.465 1.00 55.03 126 GLN A CA 1
ATOM 1028 C C . GLN A 1 126 ? 19.504 5.574 -24.296 1.00 55.03 126 GLN A C 1
ATOM 1030 O O . GLN A 1 126 ? 18.788 6.522 -24.602 1.00 55.03 126 GLN A O 1
ATOM 1035 N N . MET A 1 127 ? 18.999 4.502 -23.687 1.00 57.59 127 MET A N 1
ATOM 1036 C CA . MET A 1 127 ? 17.764 4.636 -22.909 1.00 57.59 127 MET A CA 1
ATOM 1037 C C . MET A 1 127 ? 18.139 5.214 -21.535 1.00 57.59 127 MET A C 1
ATOM 1039 O O . MET A 1 127 ? 18.949 4.628 -20.817 1.00 57.59 127 MET A O 1
ATOM 1043 N N . ASP A 1 128 ? 17.603 6.383 -21.183 1.00 61.41 128 ASP A N 1
ATOM 1044 C CA . ASP A 1 128 ? 17.859 7.022 -19.891 1.00 61.41 128 ASP A CA 1
ATOM 1045 C C . ASP A 1 128 ? 17.256 6.176 -18.758 1.00 61.41 128 ASP A C 1
ATOM 1047 O O . ASP A 1 128 ? 16.036 6.103 -18.584 1.00 61.41 128 ASP A O 1
ATOM 105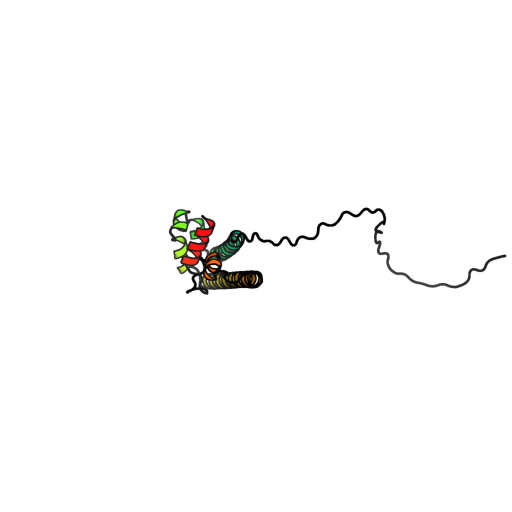1 N N . HIS A 1 129 ? 18.122 5.512 -17.987 1.00 56.91 129 HIS A N 1
ATOM 1052 C CA . HIS A 1 129 ? 17.733 4.663 -16.859 1.00 56.91 129 HIS A CA 1
ATOM 1053 C C . HIS A 1 129 ? 16.813 5.393 -15.868 1.00 56.91 129 HIS A C 1
ATOM 1055 O O . HIS A 1 129 ? 15.927 4.766 -15.286 1.00 56.91 129 HIS A O 1
ATOM 1061 N N . ALA A 1 130 ? 16.985 6.709 -15.703 1.00 56.69 130 ALA A N 1
ATOM 1062 C CA . ALA A 1 130 ? 16.151 7.520 -14.821 1.00 56.69 130 ALA A CA 1
ATOM 1063 C C . ALA A 1 130 ? 14.707 7.653 -15.340 1.00 56.69 130 ALA A C 1
ATOM 1065 O O . ALA A 1 130 ? 13.758 7.611 -14.558 1.00 56.69 130 ALA A O 1
ATOM 1066 N N . SER A 1 131 ? 14.531 7.743 -16.659 1.00 59.94 131 SER A N 1
ATOM 1067 C CA . SER A 1 131 ? 13.222 7.858 -17.311 1.00 59.94 131 SER A CA 1
ATOM 1068 C C . SER A 1 131 ? 12.403 6.562 -17.236 1.00 59.94 131 SER A C 1
ATOM 1070 O O . SER A 1 131 ? 11.186 6.615 -17.085 1.00 59.94 131 SER A O 1
ATOM 1072 N N . LEU A 1 132 ? 13.051 5.391 -17.268 1.00 61.41 132 LEU A N 1
ATOM 1073 C CA . LEU A 1 132 ? 12.372 4.103 -17.052 1.00 61.41 132 LEU A CA 1
ATOM 1074 C C . LEU A 1 132 ? 12.020 3.867 -15.578 1.00 61.41 132 LEU A C 1
ATOM 1076 O O . LEU A 1 132 ? 10.963 3.320 -15.277 1.00 61.41 132 LEU A O 1
ATOM 1080 N N . LEU A 1 133 ? 12.882 4.298 -14.653 1.00 58.91 133 LEU A N 1
ATOM 1081 C CA . LEU A 1 133 ? 12.590 4.243 -13.217 1.00 58.91 133 LEU A CA 1
ATOM 1082 C C . LEU A 1 133 ? 11.407 5.145 -12.840 1.00 58.91 133 LEU A C 1
ATOM 1084 O O . LEU A 1 133 ? 10.633 4.776 -11.960 1.00 58.91 133 LEU A O 1
ATOM 1088 N N . LYS A 1 134 ? 11.210 6.264 -13.550 1.00 60.53 134 LYS A N 1
ATOM 1089 C CA . LYS A 1 134 ? 10.016 7.114 -13.417 1.00 60.53 134 LYS A CA 1
ATOM 1090 C C . LYS A 1 134 ? 8.699 6.401 -13.731 1.00 60.53 134 LYS A C 1
ATOM 1092 O O . LYS A 1 134 ? 7.663 6.787 -13.213 1.00 60.53 134 LYS A O 1
ATOM 1097 N N . GLN A 1 135 ? 8.705 5.322 -14.512 1.00 60.62 135 GLN A N 1
ATOM 1098 C CA . GLN A 1 135 ? 7.488 4.523 -14.707 1.00 60.62 135 GLN A CA 1
ATOM 1099 C C . GLN A 1 135 ? 7.055 3.788 -13.417 1.00 60.62 135 GLN A C 1
ATOM 1101 O O . GLN A 1 135 ? 5.924 3.312 -13.306 1.00 60.62 135 GLN A O 1
ATOM 1106 N N . PHE A 1 136 ? 7.948 3.726 -12.427 1.00 62.22 136 PHE A N 1
ATOM 1107 C CA . PHE A 1 136 ? 7.755 3.097 -11.123 1.00 62.22 136 PHE A CA 1
ATOM 1108 C C . PHE A 1 136 ? 7.929 4.101 -9.963 1.00 62.22 136 PHE A C 1
ATOM 1110 O O . PHE A 1 136 ? 8.254 3.692 -8.850 1.00 62.22 136 PHE A O 1
ATOM 1117 N N . GLU A 1 137 ? 7.724 5.406 -10.214 1.00 57.50 137 GLU A N 1
ATOM 1118 C CA . GLU A 1 137 ? 8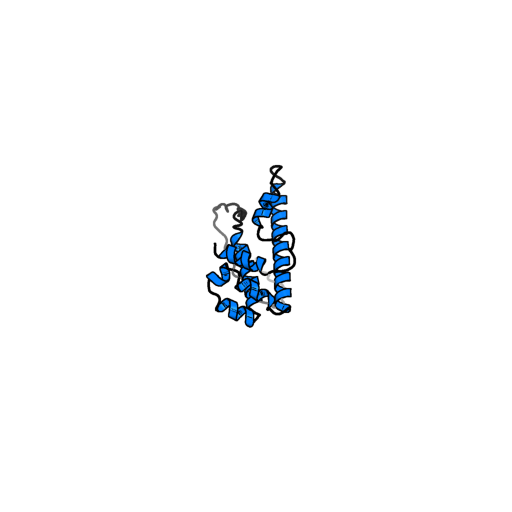.028 6.563 -9.335 1.00 57.50 137 GLU A CA 1
ATOM 1119 C C . GLU A 1 137 ? 7.342 6.542 -7.949 1.00 57.50 137 GLU A C 1
ATOM 1121 O O . GLU A 1 137 ? 7.635 7.375 -7.097 1.00 57.50 137 GLU A O 1
ATOM 1126 N N . HIS A 1 138 ? 6.478 5.562 -7.675 1.00 58.44 138 HIS A N 1
ATOM 1127 C CA . HIS A 1 138 ? 5.852 5.351 -6.365 1.00 58.44 138 HIS A CA 1
ATOM 1128 C C . HIS A 1 138 ? 6.691 4.506 -5.397 1.00 58.44 138 HIS A C 1
ATOM 1130 O O . HIS A 1 138 ? 6.343 4.396 -4.224 1.00 58.44 138 HIS A O 1
ATOM 1136 N N . LEU A 1 139 ? 7.781 3.891 -5.862 1.00 59.59 139 LEU A N 1
ATOM 1137 C CA . LEU A 1 139 ? 8.695 3.161 -4.994 1.00 59.59 139 LEU A CA 1
ATOM 1138 C C . LEU A 1 139 ? 9.713 4.121 -4.379 1.00 59.59 139 LEU A C 1
ATOM 1140 O O . LEU A 1 139 ? 10.617 4.587 -5.072 1.00 59.59 139 LEU A O 1
ATOM 1144 N N . ASP A 1 140 ? 9.609 4.373 -3.074 1.00 63.88 140 ASP A N 1
ATOM 1145 C CA . ASP A 1 140 ? 10.637 5.114 -2.340 1.00 63.88 140 ASP A CA 1
ATOM 1146 C C . ASP A 1 140 ? 11.999 4.384 -2.448 1.00 63.88 140 ASP A C 1
ATOM 1148 O O . ASP A 1 140 ? 12.147 3.261 -1.944 1.00 63.88 140 ASP A O 1
ATOM 1152 N N . PRO A 1 141 ? 13.028 4.989 -3.080 1.00 64.25 141 PRO A N 1
ATOM 1153 C CA . PRO A 1 141 ? 14.347 4.375 -3.213 1.00 64.25 141 PRO A CA 1
ATOM 1154 C C . PRO A 1 141 ? 15.020 4.103 -1.865 1.00 64.25 141 PRO A C 1
ATOM 1156 O O . PRO A 1 141 ? 15.834 3.179 -1.773 1.00 64.25 141 PRO A O 1
ATOM 1159 N N . HIS A 1 142 ? 14.690 4.889 -0.839 1.00 64.44 142 HIS A N 1
ATOM 1160 C CA . HIS A 1 142 ? 15.264 4.805 0.500 1.00 64.44 142 HIS A CA 1
ATOM 1161 C C . HIS A 1 142 ? 14.525 3.806 1.398 1.00 64.44 142 HIS A C 1
ATOM 1163 O O . HIS A 1 142 ? 15.125 3.291 2.343 1.00 64.44 142 HIS A O 1
ATOM 1169 N N . ASN A 1 143 ? 13.275 3.463 1.071 1.00 69.25 143 ASN A N 1
ATOM 1170 C CA . ASN A 1 143 ? 12.491 2.467 1.791 1.00 69.25 143 ASN A CA 1
ATOM 1171 C C . ASN A 1 143 ? 11.729 1.529 0.842 1.00 69.25 143 ASN A C 1
ATOM 1173 O O . ASN A 1 143 ? 10.576 1.743 0.478 1.00 69.25 143 ASN A O 1
ATOM 1177 N N . GLN A 1 144 ? 12.369 0.412 0.505 1.00 78.94 144 GLN A N 1
ATOM 1178 C CA . GLN A 1 144 ? 11.830 -0.589 -0.424 1.00 78.94 144 GLN A CA 1
ATOM 1179 C C . GLN A 1 144 ? 11.211 -1.803 0.280 1.00 78.94 144 GLN A C 1
ATOM 1181 O O . GLN A 1 144 ? 10.700 -2.708 -0.371 1.00 78.94 144 GLN A O 1
ATOM 1186 N N . ASN A 1 145 ? 11.330 -1.865 1.603 1.00 84.19 145 ASN A N 1
ATOM 1187 C CA . ASN A 1 145 ? 11.129 -3.088 2.375 1.00 84.19 145 ASN A CA 1
ATOM 1188 C C . ASN A 1 145 ? 9.991 -2.981 3.385 1.00 84.19 145 ASN A C 1
ATOM 1190 O O . ASN A 1 145 ? 9.443 -4.011 3.772 1.00 84.19 145 ASN A O 1
ATOM 1194 N N . THR A 1 146 ? 9.672 -1.763 3.814 1.00 89.38 146 THR A N 1
ATOM 1195 C CA . THR A 1 146 ? 8.649 -1.496 4.818 1.00 89.38 146 THR A CA 1
ATOM 1196 C C . THR A 1 146 ? 7.510 -0.741 4.162 1.00 89.38 146 THR A C 1
ATOM 1198 O O . THR A 1 146 ? 7.755 0.263 3.492 1.00 89.38 146 THR A O 1
ATOM 1201 N N . PHE A 1 147 ? 6.287 -1.226 4.326 1.00 91.75 147 PHE A N 1
ATOM 1202 C CA . PHE A 1 147 ? 5.082 -0.576 3.839 1.00 91.75 147 PHE A CA 1
ATOM 1203 C C . PHE A 1 147 ? 4.635 0.502 4.835 1.00 91.75 147 PHE A C 1
ATOM 1205 O O . PHE A 1 147 ? 4.304 0.226 5.993 1.00 91.75 147 PHE A O 1
ATOM 1212 N N . GLU A 1 148 ? 4.660 1.749 4.382 1.00 90.75 148 GLU A N 1
ATOM 1213 C CA . GLU A 1 148 ? 4.397 2.944 5.173 1.00 90.75 148 GLU A CA 1
ATOM 1214 C C . GLU A 1 148 ? 3.091 3.632 4.778 1.00 90.75 148 GLU A C 1
ATOM 1216 O O . GLU A 1 148 ? 2.524 3.422 3.706 1.00 90.75 148 GLU A O 1
ATOM 1221 N N . ALA A 1 149 ? 2.643 4.544 5.644 1.00 89.94 149 ALA A N 1
ATOM 1222 C CA . ALA A 1 149 ? 1.501 5.412 5.382 1.00 89.94 149 ALA A CA 1
ATOM 1223 C C . ALA A 1 149 ? 1.622 6.134 4.026 1.00 89.94 149 ALA A C 1
ATOM 1225 O O . A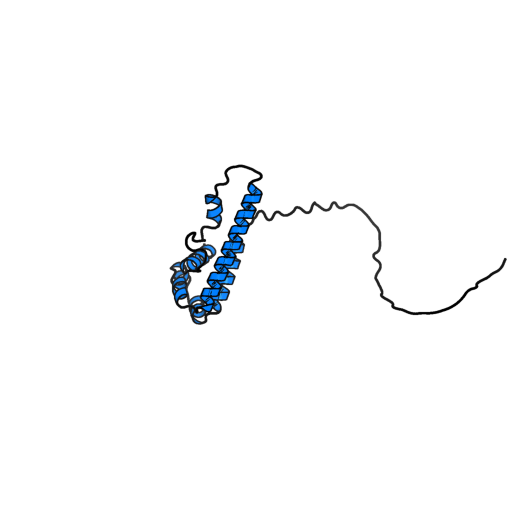LA A 1 149 ? 0.632 6.281 3.305 1.00 89.94 149 ALA A O 1
ATOM 1226 N N . LYS A 1 150 ? 2.841 6.549 3.654 1.00 86.38 150 LYS A N 1
ATOM 1227 C CA . LYS A 1 150 ? 3.068 7.239 2.385 1.00 86.38 150 LYS A CA 1
ATOM 1228 C C . LYS A 1 150 ? 2.848 6.332 1.176 1.00 86.38 150 LYS A C 1
ATOM 1230 O O . LYS A 1 150 ? 2.301 6.803 0.183 1.00 86.38 150 LYS A O 1
ATOM 1235 N N . ASP A 1 151 ? 3.208 5.051 1.274 1.00 87.81 151 ASP A N 1
ATOM 1236 C CA . ASP A 1 151 ? 2.959 4.081 0.204 1.00 87.81 151 ASP A CA 1
ATOM 1237 C C . ASP A 1 151 ? 1.453 3.933 -0.039 1.00 87.81 151 ASP A C 1
ATOM 1239 O O . ASP A 1 151 ? 1.004 3.990 -1.180 1.00 87.81 151 ASP A O 1
ATOM 1243 N N . LEU A 1 152 ? 0.659 3.815 1.032 1.00 89.31 152 LEU A N 1
ATOM 1244 C CA . LEU A 1 152 ? -0.797 3.712 0.923 1.00 89.31 152 LEU A CA 1
ATOM 1245 C C . LEU A 1 152 ? -1.428 4.983 0.338 1.00 89.31 152 LEU A C 1
ATOM 1247 O O . LEU A 1 152 ? -2.311 4.899 -0.511 1.00 89.31 152 LEU A O 1
ATOM 1251 N N . GLU A 1 153 ? -0.965 6.159 0.768 1.00 86.81 153 GLU A N 1
ATOM 1252 C CA . GLU A 1 153 ? -1.430 7.446 0.234 1.00 86.81 153 GLU A CA 1
ATOM 1253 C C . GLU A 1 153 ? -1.182 7.540 -1.278 1.00 86.81 153 GLU A C 1
ATOM 1255 O O . GLU A 1 153 ? -2.092 7.883 -2.034 1.00 86.81 153 GLU A O 1
ATOM 1260 N N . LEU A 1 154 ? 0.027 7.179 -1.721 1.00 83.25 154 LEU A N 1
ATOM 1261 C CA . LEU A 1 154 ? 0.388 7.167 -3.137 1.00 83.25 154 LEU A CA 1
ATOM 1262 C C . LEU A 1 154 ? -0.463 6.161 -3.915 1.00 83.25 154 LEU A C 1
ATOM 1264 O O . LEU A 1 154 ? -1.067 6.541 -4.914 1.00 83.25 154 LEU A O 1
ATOM 1268 N N . LEU A 1 155 ? -0.582 4.924 -3.424 1.00 84.31 155 LEU A N 1
ATOM 1269 C CA . LEU A 1 155 ? -1.359 3.869 -4.080 1.00 84.31 155 LEU A CA 1
ATOM 1270 C C . LEU A 1 155 ? -2.814 4.268 -4.313 1.00 84.31 155 LEU A C 1
ATOM 1272 O O . LEU A 1 155 ? -3.346 4.059 -5.401 1.00 84.31 155 LEU A O 1
ATOM 1276 N N . ILE A 1 156 ? -3.454 4.864 -3.307 1.00 81.62 156 ILE A N 1
ATOM 1277 C CA . ILE A 1 156 ? -4.844 5.290 -3.449 1.00 81.62 156 ILE A CA 1
ATOM 1278 C C . ILE A 1 156 ? -4.946 6.517 -4.364 1.00 81.62 156 ILE A C 1
ATOM 1280 O O . ILE A 1 156 ? -5.882 6.611 -5.158 1.00 81.62 156 ILE A O 1
ATOM 1284 N N . SER A 1 157 ? -3.978 7.439 -4.305 1.00 79.75 157 SER A N 1
ATOM 1285 C CA . SER A 1 157 ? -3.965 8.617 -5.179 1.00 79.75 157 SER A CA 1
ATOM 1286 C C . SER A 1 157 ? -3.850 8.255 -6.662 1.0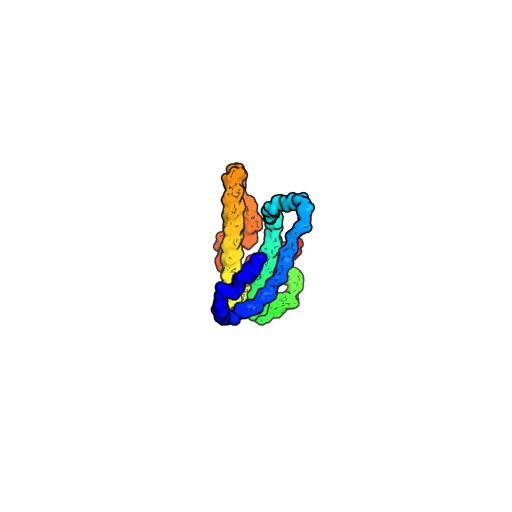0 79.75 157 SER A C 1
ATOM 1288 O O . SER A 1 157 ? -4.552 8.855 -7.469 1.00 79.75 157 SER A O 1
ATOM 1290 N N . THR A 1 158 ? -3.051 7.240 -7.008 1.00 75.56 158 THR A N 1
ATOM 1291 C CA . THR A 1 158 ? -2.867 6.777 -8.392 1.00 75.56 158 THR A CA 1
ATOM 1292 C C . THR A 1 158 ? -4.155 6.199 -8.979 1.00 75.56 158 THR A C 1
ATOM 1294 O O . THR A 1 158 ? -4.435 6.403 -10.153 1.00 75.56 158 THR A O 1
ATOM 1297 N N . VAL A 1 159 ? -4.969 5.513 -8.169 1.00 71.19 159 VAL A N 1
ATOM 1298 C CA . VAL A 1 159 ? -6.245 4.926 -8.624 1.00 71.19 159 VAL A CA 1
ATOM 1299 C C . VAL A 1 159 ? -7.387 5.947 -8.652 1.00 71.19 159 VAL A C 1
ATOM 1301 O O . VAL A 1 159 ? -8.362 5.769 -9.377 1.00 71.19 159 VAL A O 1
ATOM 1304 N N . MET A 1 160 ? -7.284 7.031 -7.879 1.00 67.12 160 MET A N 1
ATOM 1305 C CA . MET A 1 160 ? -8.289 8.103 -7.833 1.00 67.12 160 MET A CA 1
ATOM 1306 C C . MET A 1 160 ? -8.006 9.280 -8.786 1.00 67.12 160 MET A C 1
ATOM 1308 O O . MET A 1 160 ? -8.712 10.292 -8.694 1.00 67.12 160 MET A O 1
ATOM 1312 N N . GLN A 1 161 ? -6.973 9.187 -9.633 1.00 55.56 161 GLN A N 1
ATOM 1313 C CA . GLN A 1 161 ? -6.614 10.214 -10.621 1.00 55.56 161 GLN A CA 1
ATOM 1314 C C . GLN A 1 161 ? -7.563 10.274 -11.820 1.00 55.56 161 GLN A C 1
ATOM 1316 O O . GLN A 1 161 ? -8.093 9.221 -12.235 1.00 55.56 161 GLN A O 1
#

Sequence (161 aa):
MNLDPGWLLLLSISLEVWSVPLDRNATPQEAQPPQEDKQEDNVDTGLYYDRYLREVIEVLETDPHFREKLQTANTEDIKNGRLSKELDLVGHHVRTRLDELKRQEVSRLRMLLKAKLDSTNTQSLQMDHASLLKQFEHLDPHNQNTFEAKDLELLISTVMQ

Foldseek 3Di:
DDDDDDDDDDDDDDDDDDDDDDDDDDDDDDDDDPPPPPPVVVPVVVVVLVVLLVQLVVLQCVFVVLVVCVVPDDPVCLLVLVSLVCVVVGDPVSQQSLLVSLLVVVVVLVVVLVVVCVVCVVPDDDPDSVVSVVVVVLQDPVDSRGDGSSSSSVSVVVVVD

pLDDT: mean 70.89, std 20.3, range [34.34, 97.56]

Radius of gyration: 30.99 Å; chains: 1; bounding box: 39×92×72 Å

Secondary structure (DSSP, 8-state):
------------------PPPPP---------------------THHHHHHHHHHHHHHHHTSHHHHHHHHH--HHHHHTTHHHHGGGGS-HHHHHHHHHHHHHHHHHHHHHHHHHHHHHTTS-S---HHHHHGGGTTS-TT-SSS--HHHHHHHHHHHT-